Protein AF-A0A6G3WXW0-F1 (afdb_monomer_lite)

Structure (mmCIF, N/CA/C/O backbone):
data_AF-A0A6G3WXW0-F1
#
_entry.id   AF-A0A6G3WXW0-F1
#
loop_
_atom_site.group_PDB
_atom_site.id
_atom_site.type_symbol
_atom_site.label_atom_id
_atom_site.label_alt_id
_atom_site.label_comp_id
_atom_site.label_asym_id
_atom_site.label_entity_id
_atom_site.label_seq_id
_atom_site.pdbx_PDB_ins_code
_atom_site.Cartn_x
_atom_site.Cartn_y
_atom_site.Cartn_z
_atom_site.occupancy
_atom_site.B_iso_or_equiv
_atom_site.auth_seq_id
_atom_site.auth_comp_id
_atom_site.auth_asym_id
_atom_site.auth_atom_id
_atom_site.pdbx_PDB_model_num
ATOM 1 N N . VAL A 1 1 ? 4.037 2.033 4.681 1.00 81.56 1 VAL A N 1
ATOM 2 C CA . VAL A 1 1 ? 4.685 2.473 3.419 1.00 81.56 1 VAL A CA 1
ATOM 3 C C . VAL A 1 1 ? 4.973 1.236 2.579 1.00 81.56 1 VAL A C 1
ATOM 5 O O . VAL A 1 1 ? 5.521 0.289 3.127 1.00 81.56 1 VAL A O 1
ATOM 8 N N . CYS A 1 2 ? 4.573 1.211 1.306 1.00 84.75 2 CYS A N 1
ATOM 9 C CA . CYS A 1 2 ? 4.888 0.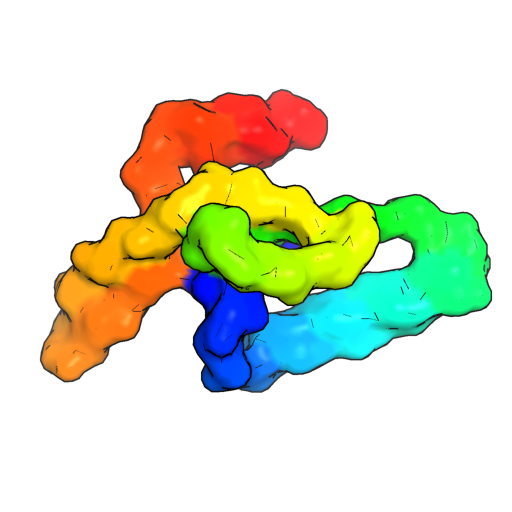143 0.352 1.00 84.75 2 CYS A CA 1
ATOM 10 C C . CYS A 1 2 ? 5.942 0.658 -0.646 1.00 84.75 2 CYS A C 1
ATOM 12 O O . CYS A 1 2 ? 5.729 1.717 -1.235 1.00 84.75 2 CYS A O 1
ATOM 14 N N . PRO A 1 3 ? 7.071 -0.044 -0.843 1.00 79.44 3 PRO A N 1
ATOM 15 C CA . PRO A 1 3 ? 8.125 0.418 -1.747 1.00 79.44 3 PRO A CA 1
ATOM 16 C C . PRO A 1 3 ? 7.847 0.094 -3.223 1.00 79.44 3 PRO A C 1
ATOM 18 O O . PRO A 1 3 ? 8.532 0.623 -4.093 1.00 79.44 3 PRO A O 1
ATOM 21 N N . TYR A 1 4 ? 6.868 -0.765 -3.509 1.00 82.25 4 TYR A N 1
ATOM 22 C CA . TYR A 1 4 ? 6.562 -1.244 -4.853 1.00 82.25 4 TYR A CA 1
ATOM 23 C C . TYR A 1 4 ? 5.296 -0.599 -5.402 1.00 82.25 4 TYR A C 1
ATOM 25 O O . TYR A 1 4 ? 4.398 -0.230 -4.646 1.00 82.25 4 TYR A O 1
ATOM 33 N N . SER A 1 5 ? 5.226 -0.518 -6.730 1.00 83.50 5 SER A N 1
ATOM 34 C CA . SER A 1 5 ? 4.031 -0.072 -7.446 1.00 83.50 5 SER A CA 1
ATOM 35 C C . SER A 1 5 ? 2.789 -0.845 -6.996 1.00 83.50 5 SER A C 1
ATOM 37 O O . SER A 1 5 ? 2.801 -2.081 -6.972 1.00 83.50 5 SER A O 1
ATOM 39 N N . TRP A 1 6 ? 1.732 -0.118 -6.638 1.00 88.19 6 TRP A N 1
ATOM 40 C CA . TRP A 1 6 ? 0.464 -0.682 -6.169 1.00 88.19 6 TRP A CA 1
ATOM 41 C C . TRP A 1 6 ? -0.335 -1.365 -7.290 1.00 88.19 6 TRP A C 1
ATOM 43 O O . TRP A 1 6 ? -1.116 -2.279 -7.033 1.00 88.19 6 TRP A O 1
ATOM 53 N N . ASP A 1 7 ? -0.114 -0.927 -8.528 1.00 84.00 7 ASP A N 1
ATOM 54 C CA . ASP A 1 7 ? -0.693 -1.433 -9.778 1.00 84.00 7 ASP A CA 1
ATOM 55 C C . ASP A 1 7 ? -0.091 -2.771 -10.238 1.00 84.00 7 ASP A C 1
ATOM 57 O O . ASP A 1 7 ? -0.708 -3.491 -11.022 1.00 84.00 7 ASP A O 1
ATOM 61 N N . VAL A 1 8 ? 1.083 -3.149 -9.722 1.00 82.81 8 VAL A N 1
ATOM 62 C CA . VAL A 1 8 ? 1.746 -4.409 -10.080 1.00 82.81 8 VAL A CA 1
ATOM 63 C C . VAL A 1 8 ? 1.427 -5.479 -9.028 1.00 82.81 8 VAL A C 1
ATOM 65 O O . VAL A 1 8 ? 1.727 -5.277 -7.848 1.00 82.81 8 VAL A O 1
ATOM 68 N N . PRO A 1 9 ? 0.859 -6.639 -9.414 1.00 82.69 9 PRO A N 1
ATOM 69 C CA . PRO A 1 9 ? 0.575 -7.714 -8.471 1.00 82.69 9 PRO A CA 1
ATOM 70 C C . PRO A 1 9 ? 1.871 -8.301 -7.897 1.00 82.69 9 PRO A C 1
ATOM 72 O O . PRO A 1 9 ? 2.806 -8.629 -8.628 1.00 82.69 9 PRO A O 1
ATOM 75 N N . GLY A 1 10 ? 1.911 -8.466 -6.574 1.00 88.56 10 GLY A N 1
ATOM 76 C CA . GLY A 1 10 ? 3.060 -9.013 -5.861 1.00 88.56 10 GLY A CA 1
ATOM 77 C C . GLY A 1 10 ? 2.752 -9.301 -4.392 1.00 88.56 10 GLY A C 1
ATOM 78 O O . GLY A 1 10 ? 1.808 -8.761 -3.812 1.00 88.56 10 GLY A O 1
ATOM 79 N N . GLY A 1 11 ? 3.546 -10.185 -3.782 1.00 91.62 11 GLY A N 1
ATOM 80 C CA . GLY A 1 11 ? 3.289 -10.676 -2.422 1.00 91.62 11 GLY A CA 1
ATOM 81 C C . GLY A 1 11 ? 3.311 -9.581 -1.352 1.00 91.62 11 GLY A C 1
ATOM 82 O O . GLY A 1 11 ? 2.504 -9.607 -0.428 1.00 91.62 11 GLY A O 1
ATOM 83 N N . VAL A 1 12 ? 4.184 -8.578 -1.496 1.00 90.62 12 VAL A N 1
ATOM 84 C CA . VAL A 1 12 ? 4.282 -7.465 -0.537 1.00 90.62 12 VAL A CA 1
ATOM 85 C C . VAL A 1 12 ? 3.052 -6.561 -0.613 1.00 90.62 12 VAL A C 1
ATOM 87 O O . VAL A 1 12 ? 2.530 -6.149 0.421 1.00 90.62 12 VAL A O 1
ATOM 90 N N . GLN A 1 13 ? 2.551 -6.284 -1.819 1.00 88.50 13 GLN A N 1
ATOM 91 C CA . GLN A 1 13 ? 1.336 -5.499 -2.026 1.00 88.50 13 GLN A CA 1
ATOM 92 C C . GLN A 1 13 ? 0.118 -6.204 -1.421 1.00 88.50 13 GLN A C 1
ATOM 94 O O . GLN A 1 13 ? -0.669 -5.560 -0.727 1.00 88.50 13 GLN A O 1
ATOM 99 N N . PHE A 1 14 ? -0.014 -7.519 -1.635 1.00 93.25 14 PHE A N 1
ATOM 100 C CA . PHE A 1 14 ? -1.098 -8.308 -1.043 1.00 93.25 14 PHE A CA 1
ATOM 101 C C . PHE A 1 14 ? -1.027 -8.320 0.481 1.00 93.25 14 PHE A C 1
ATOM 103 O O . PHE A 1 14 ? -2.012 -8.003 1.136 1.00 93.25 14 PHE A O 1
ATOM 110 N N . HIS A 1 15 ? 0.153 -8.557 1.055 1.00 95.38 15 HIS A N 1
ATOM 111 C CA . HIS A 1 15 ? 0.311 -8.558 2.506 1.00 95.38 15 HIS A CA 1
ATOM 112 C C . HIS A 1 15 ? -0.061 -7.208 3.144 1.00 95.38 15 HIS A C 1
ATOM 114 O O . HIS A 1 15 ? -0.783 -7.162 4.139 1.00 95.38 15 HIS A O 1
ATOM 120 N N . ILE A 1 16 ? 0.394 -6.096 2.556 1.00 95.19 16 ILE A N 1
ATOM 121 C CA . ILE A 1 16 ? 0.065 -4.749 3.046 1.00 95.19 16 ILE A CA 1
ATOM 122 C C . ILE A 1 16 ? -1.433 -4.462 2.904 1.00 95.19 16 ILE A C 1
ATOM 124 O O . ILE A 1 16 ? -2.013 -3.843 3.795 1.00 95.19 16 ILE A O 1
ATOM 128 N N . ARG A 1 17 ? -2.064 -4.904 1.809 1.00 94.19 17 ARG A N 1
ATOM 129 C CA . ARG A 1 17 ? -3.510 -4.773 1.596 1.00 94.19 17 ARG A CA 1
ATOM 130 C C . ARG A 1 17 ? -4.292 -5.506 2.679 1.00 94.19 17 ARG A C 1
ATOM 132 O O . ARG A 1 17 ? -5.104 -4.873 3.347 1.00 94.19 17 ARG A O 1
ATOM 139 N N . ASP A 1 18 ? -4.004 -6.786 2.883 1.00 96.62 18 ASP A N 1
ATOM 140 C CA . ASP A 1 18 ? -4.727 -7.627 3.837 1.00 96.62 18 ASP A CA 1
ATOM 141 C C . ASP A 1 18 ? -4.589 -7.087 5.264 1.00 96.62 18 ASP A C 1
ATOM 143 O O . ASP A 1 18 ? -5.568 -7.013 6.011 1.00 96.62 18 ASP A O 1
ATOM 147 N N . LEU A 1 19 ? -3.383 -6.635 5.625 1.00 97.56 19 LEU A N 1
ATOM 148 C CA . LEU A 1 19 ? -3.124 -6.003 6.914 1.00 97.56 19 LEU A CA 1
ATOM 149 C C . LEU A 1 19 ? -3.888 -4.681 7.070 1.00 97.56 19 LEU A C 1
ATOM 151 O O . LEU A 1 19 ? -4.513 -4.457 8.106 1.00 97.56 19 LEU A O 1
ATOM 155 N N . ALA A 1 20 ? -3.867 -3.813 6.054 1.00 97.19 20 ALA A N 1
ATOM 156 C CA . ALA A 1 20 ? -4.582 -2.540 6.091 1.00 97.19 20 ALA A CA 1
ATOM 157 C C . ALA A 1 20 ? -6.093 -2.753 6.244 1.00 97.19 20 ALA A C 1
ATOM 159 O O . ALA A 1 20 ? -6.720 -2.139 7.104 1.00 97.19 20 ALA A O 1
ATOM 160 N N . GLU A 1 21 ? -6.676 -3.666 5.467 1.00 97.31 21 GLU A N 1
ATOM 161 C CA . GLU A 1 21 ? -8.097 -3.995 5.559 1.00 97.31 21 GLU A CA 1
ATOM 162 C C . GLU A 1 21 ? -8.467 -4.607 6.912 1.00 97.31 21 GLU A C 1
ATOM 164 O O . GLU A 1 21 ? -9.523 -4.294 7.462 1.00 97.31 21 GLU A O 1
ATOM 169 N N . HIS A 1 22 ? -7.604 -5.456 7.476 1.00 98.12 22 HIS A N 1
ATOM 170 C CA . HIS A 1 22 ? -7.815 -6.012 8.808 1.00 98.12 22 HIS A CA 1
ATOM 171 C C . HIS A 1 22 ? -7.845 -4.915 9.879 1.00 98.12 22 HIS A C 1
ATOM 173 O O . HIS A 1 22 ? -8.784 -4.862 10.670 1.00 98.12 22 HIS A O 1
ATOM 179 N N . LEU A 1 23 ? -6.874 -4.000 9.867 1.00 97.94 23 LEU A N 1
ATOM 180 C CA . LEU A 1 23 ? -6.819 -2.878 10.806 1.00 97.94 23 LEU A CA 1
ATOM 181 C C . LEU A 1 23 ? -8.016 -1.927 10.644 1.00 97.94 23 LEU A C 1
ATOM 183 O O . LEU A 1 23 ? -8.591 -1.495 11.641 1.00 97.94 23 LEU A O 1
ATOM 187 N N . ILE A 1 24 ? -8.451 -1.663 9.409 1.00 97.81 24 ILE A N 1
ATOM 188 C CA . ILE A 1 24 ? -9.655 -0.862 9.139 1.00 97.81 24 ILE A CA 1
ATOM 189 C C . ILE A 1 24 ? -10.905 -1.537 9.715 1.00 97.81 24 ILE A C 1
ATOM 191 O O . ILE A 1 24 ? -11.734 -0.866 10.326 1.00 97.81 24 ILE A O 1
ATOM 195 N N . ARG A 1 25 ? -11.042 -2.864 9.575 1.00 97.88 25 ARG A N 1
ATOM 196 C CA . ARG A 1 25 ? -12.158 -3.616 10.180 1.00 97.88 25 ARG A CA 1
ATOM 197 C C . ARG A 1 25 ? -12.164 -3.551 11.707 1.00 97.88 25 ARG A C 1
ATOM 199 O O . ARG A 1 25 ? -13.233 -3.619 12.301 1.00 97.88 25 ARG A O 1
ATOM 206 N N . LEU A 1 26 ? -10.999 -3.391 12.329 1.00 98.12 26 LEU A N 1
ATOM 207 C CA . LEU A 1 26 ? -10.862 -3.174 13.772 1.00 98.12 26 LEU A CA 1
ATOM 208 C C . LEU A 1 26 ? -11.147 -1.723 14.206 1.00 98.12 26 LEU A C 1
ATOM 210 O O . LEU A 1 26 ? -11.084 -1.419 15.393 1.00 98.12 26 LEU A O 1
ATOM 214 N N . GLY A 1 27 ? -11.483 -0.831 13.269 1.00 98.06 27 GLY A N 1
ATOM 215 C CA . GLY A 1 27 ? -11.811 0.569 13.544 1.00 98.06 27 GLY A CA 1
ATOM 216 C C . GLY A 1 27 ? -10.617 1.523 13.490 1.00 98.06 27 GLY A C 1
ATOM 217 O O . GLY A 1 27 ? -10.764 2.689 13.853 1.00 98.06 27 GLY A O 1
ATOM 218 N N . HIS A 1 28 ? -9.445 1.069 13.034 1.00 98.06 28 HIS A N 1
ATOM 219 C CA . HIS A 1 28 ? -8.281 1.937 12.875 1.00 98.06 28 HIS A CA 1
ATOM 220 C C . HIS A 1 28 ? -8.332 2.726 11.563 1.00 98.06 28 HIS A C 1
ATOM 222 O O . HIS A 1 28 ? -8.712 2.212 10.509 1.00 98.06 28 HIS A O 1
ATOM 228 N N . GLU A 1 29 ? -7.871 3.973 11.611 1.00 95.81 29 GLU A N 1
ATOM 229 C CA . GLU A 1 29 ? -7.561 4.738 10.408 1.00 95.81 29 GLU A CA 1
ATOM 230 C C . GLU A 1 29 ? -6.196 4.297 9.867 1.00 95.81 29 GLU A C 1
ATOM 232 O O . GLU A 1 29 ? -5.202 4.270 10.593 1.00 95.81 29 GLU A O 1
ATOM 237 N N . VAL A 1 30 ? -6.144 3.930 8.586 1.00 96.50 30 VAL A N 1
ATOM 238 C CA . VAL A 1 30 ? -4.925 3.445 7.933 1.00 96.50 30 VAL A CA 1
ATOM 239 C C . VAL A 1 30 ? -4.640 4.290 6.701 1.00 96.50 30 VAL A C 1
ATOM 241 O O . VAL A 1 30 ? -5.544 4.593 5.924 1.00 96.50 30 VAL A O 1
ATOM 244 N N . SER A 1 31 ? -3.365 4.628 6.507 1.00 92.38 31 SER A N 1
ATOM 245 C CA . SER A 1 31 ? -2.857 5.296 5.311 1.00 92.38 31 SER A CA 1
ATOM 246 C C . SER A 1 31 ? -1.614 4.573 4.794 1.00 92.38 31 SER A C 1
ATOM 248 O O . SER A 1 31 ? -0.637 4.362 5.517 1.00 92.38 31 SER A O 1
ATOM 250 N N . VAL A 1 32 ? -1.651 4.163 3.530 1.00 93.62 32 VAL A N 1
ATOM 251 C CA . VAL A 1 32 ? -0.588 3.425 2.853 1.00 93.62 32 VAL A CA 1
ATOM 252 C C . VAL A 1 32 ? -0.003 4.302 1.759 1.00 93.62 32 VAL A C 1
ATOM 254 O O . VAL A 1 32 ? -0.589 4.460 0.696 1.00 93.62 32 VAL A O 1
ATOM 257 N N . LEU A 1 33 ? 1.187 4.845 2.001 1.00 87.56 33 LEU A N 1
ATOM 258 C CA . LEU A 1 33 ? 1.966 5.513 0.962 1.00 87.56 33 LEU A CA 1
ATOM 259 C C . LEU A 1 33 ? 2.598 4.469 0.031 1.00 87.56 33 LEU A C 1
ATOM 261 O O . LEU A 1 33 ? 3.369 3.633 0.515 1.00 87.56 33 LEU A O 1
ATOM 265 N N . ALA A 1 34 ? 2.289 4.524 -1.266 1.00 87.19 34 ALA A N 1
ATOM 266 C CA . ALA A 1 34 ? 2.821 3.614 -2.283 1.00 87.19 34 ALA A CA 1
ATOM 267 C C . ALA A 1 34 ? 2.993 4.322 -3.642 1.00 87.19 34 ALA A C 1
ATOM 269 O O . ALA A 1 34 ? 2.194 5.205 -3.965 1.00 87.19 34 ALA A O 1
ATOM 270 N N . PRO A 1 35 ? 3.999 3.963 -4.460 1.00 86.56 35 PRO A N 1
ATOM 271 C CA . PRO A 1 35 ? 4.015 4.334 -5.872 1.00 86.56 35 PRO A CA 1
ATOM 272 C C . PRO A 1 35 ? 2.790 3.760 -6.599 1.00 86.56 35 PRO A C 1
ATOM 274 O O . PRO A 1 35 ? 2.382 2.632 -6.329 1.00 86.56 35 PRO A O 1
ATOM 277 N N . ALA A 1 36 ? 2.214 4.527 -7.518 1.00 84.69 36 ALA A N 1
ATOM 278 C CA . ALA A 1 36 ? 1.135 4.088 -8.399 1.00 84.69 36 ALA A CA 1
ATOM 279 C C . ALA A 1 36 ? 1.129 4.960 -9.660 1.00 84.69 36 ALA A C 1
ATOM 281 O O . ALA A 1 36 ? 1.548 6.120 -9.600 1.00 84.69 36 ALA A O 1
ATOM 282 N N . ASP A 1 37 ? 0.653 4.419 -10.780 1.00 82.06 37 ASP A N 1
ATOM 283 C CA . ASP A 1 37 ? 0.391 5.217 -11.982 1.00 82.06 37 ASP A CA 1
ATOM 284 C C . ASP A 1 37 ? -0.833 6.127 -11.771 1.00 82.06 37 ASP A C 1
ATOM 286 O O . ASP A 1 37 ? -1.785 5.734 -11.094 1.00 82.06 37 ASP A O 1
ATOM 290 N N . ASP A 1 38 ? -0.819 7.329 -12.362 1.00 70.62 38 ASP A N 1
ATOM 291 C CA . ASP A 1 38 ? -1.814 8.394 -12.114 1.00 70.62 38 ASP A CA 1
ATOM 292 C C . ASP A 1 38 ? -3.257 7.994 -12.480 1.00 70.62 38 ASP A C 1
ATOM 294 O O . ASP A 1 38 ? -4.212 8.499 -11.894 1.00 70.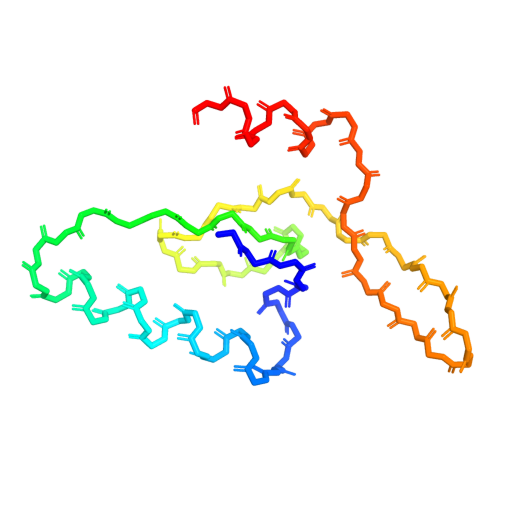62 38 ASP A O 1
ATOM 298 N N . GLU A 1 39 ? -3.414 7.051 -13.410 1.00 77.25 39 GLU A N 1
ATOM 299 C CA . GLU A 1 39 ? -4.708 6.526 -13.870 1.00 77.25 39 GLU A CA 1
ATOM 300 C C . GLU A 1 39 ? -5.191 5.319 -13.039 1.00 77.25 39 GLU A C 1
ATOM 302 O O . GLU A 1 39 ? -6.276 4.787 -13.273 1.00 77.25 39 GLU A O 1
ATOM 307 N N . THR A 1 40 ? -4.394 4.847 -12.073 1.00 79.88 40 THR A N 1
ATOM 308 C CA . THR A 1 40 ? -4.731 3.644 -11.303 1.00 79.88 40 THR A CA 1
ATOM 309 C C . THR A 1 40 ? -5.812 3.964 -10.270 1.00 79.88 40 THR A C 1
ATOM 311 O O . THR A 1 40 ? -5.580 4.794 -9.388 1.00 79.88 40 THR A O 1
ATOM 314 N N . PRO A 1 41 ? -6.972 3.279 -10.283 1.00 85.56 41 PRO A N 1
ATOM 315 C CA . PRO A 1 41 ? -7.941 3.406 -9.206 1.00 85.56 41 PRO A CA 1
ATOM 316 C C . PRO A 1 41 ? -7.345 2.829 -7.917 1.00 85.56 41 PRO A C 1
ATOM 318 O O . PRO A 1 41 ? -7.067 1.632 -7.812 1.00 85.56 41 PRO A O 1
ATOM 321 N N . LEU A 1 42 ? -7.140 3.695 -6.926 1.00 89.06 42 LEU A N 1
ATOM 322 C CA . LEU A 1 42 ? -6.565 3.324 -5.639 1.00 89.06 42 LEU A CA 1
ATOM 323 C C . LEU A 1 42 ? -7.652 3.179 -4.566 1.00 89.06 42 LEU A C 1
ATOM 325 O O . LEU A 1 42 ? -8.591 3.978 -4.523 1.00 89.06 42 LEU A O 1
ATOM 329 N N . PRO A 1 43 ? -7.529 2.194 -3.656 1.00 92.12 43 PRO A N 1
ATOM 330 C CA . PRO A 1 43 ? -8.358 2.153 -2.460 1.00 92.12 43 PRO A CA 1
ATOM 331 C C . PRO A 1 43 ? -8.212 3.445 -1.651 1.00 92.12 43 PRO A C 1
ATOM 333 O O . PRO A 1 43 ? -7.128 4.017 -1.578 1.00 92.12 43 PRO A O 1
ATOM 336 N N . ARG A 1 44 ? -9.278 3.866 -0.960 1.00 91.94 44 ARG A N 1
ATOM 337 C CA . ARG A 1 44 ? -9.324 5.131 -0.193 1.00 91.94 44 ARG A CA 1
ATOM 338 C C . ARG A 1 44 ? -8.208 5.317 0.845 1.00 91.94 44 ARG A C 1
ATOM 340 O O . ARG A 1 44 ? -7.925 6.440 1.238 1.00 91.94 44 ARG A O 1
ATOM 347 N N . TYR A 1 45 ? -7.629 4.219 1.327 1.00 91.88 45 TYR A N 1
ATOM 348 C CA . TYR A 1 45 ? -6.555 4.216 2.322 1.00 91.88 45 TYR A CA 1
ATOM 349 C C . TYR A 1 45 ? -5.159 4.222 1.685 1.00 91.88 45 TYR A C 1
ATOM 351 O O . TYR A 1 45 ? -4.167 4.162 2.403 1.00 91.88 45 TYR A O 1
ATOM 359 N N . VAL A 1 46 ? -5.051 4.261 0.356 1.00 92.38 46 VAL A N 1
ATOM 360 C CA . VAL A 1 46 ? -3.777 4.295 -0.364 1.00 92.38 46 VAL A CA 1
ATOM 361 C C . VAL A 1 46 ? -3.531 5.706 -0.873 1.00 92.38 46 VAL A C 1
ATOM 363 O O . VAL A 1 46 ? -4.333 6.282 -1.604 1.00 92.38 46 VAL A O 1
ATOM 366 N N . VAL A 1 47 ? -2.386 6.260 -0.494 1.00 88.50 47 VAL A N 1
ATOM 367 C CA . VAL A 1 47 ?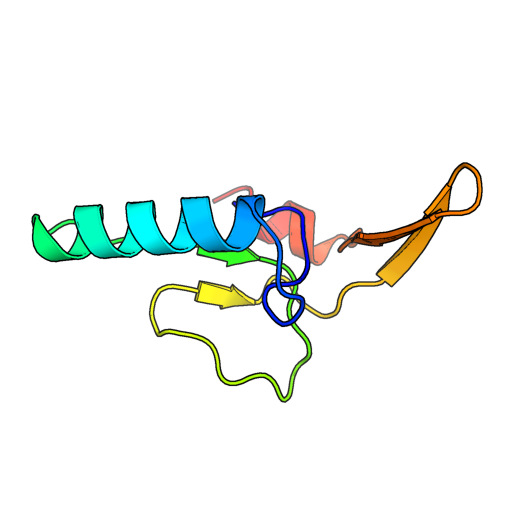 -1.913 7.567 -0.937 1.00 88.50 47 VAL A CA 1
ATOM 368 C C . VAL A 1 47 ? -0.840 7.341 -1.989 1.00 88.50 47 VAL A C 1
ATOM 370 O O . VAL A 1 47 ? 0.203 6.749 -1.700 1.00 88.50 47 VAL A O 1
ATOM 373 N N . SER A 1 48 ? -1.072 7.847 -3.202 1.00 83.62 48 SER A N 1
ATOM 374 C CA . SER A 1 48 ? -0.047 7.811 -4.243 1.00 83.62 48 SER A CA 1
ATOM 375 C C . SER A 1 48 ? 1.157 8.658 -3.825 1.00 83.62 48 SER A C 1
ATOM 377 O O . SER A 1 48 ? 1.048 9.858 -3.546 1.00 83.62 48 SER A O 1
ATOM 379 N N . ALA A 1 49 ? 2.332 8.033 -3.801 1.00 76.38 49 ALA A N 1
ATOM 380 C CA . ALA A 1 49 ? 3.611 8.718 -3.658 1.00 76.38 49 ALA A CA 1
ATOM 381 C C . ALA A 1 49 ? 4.026 9.449 -4.951 1.00 76.38 49 ALA A C 1
ATOM 383 O O . ALA A 1 49 ? 4.984 10.220 -4.927 1.00 76.38 49 ALA A O 1
ATOM 384 N N . GLY A 1 50 ? 3.305 9.239 -6.058 1.00 69.38 50 GLY A N 1
ATOM 385 C CA . GLY A 1 50 ? 3.666 9.657 -7.413 1.00 69.38 50 GLY A CA 1
ATOM 386 C C . GLY A 1 50 ? 4.173 8.487 -8.263 1.00 69.38 50 GLY A C 1
ATOM 387 O O . GLY A 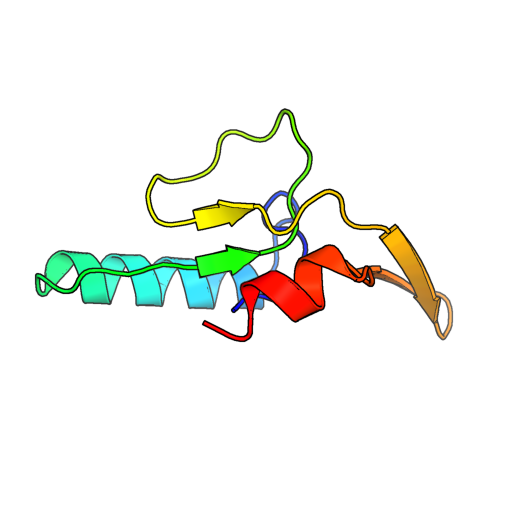1 50 ? 4.397 7.383 -7.746 1.00 69.38 50 GLY A O 1
ATOM 388 N N . ARG A 1 51 ? 4.367 8.751 -9.561 1.00 64.06 51 ARG A N 1
ATOM 389 C CA . ARG A 1 51 ? 4.756 7.747 -10.562 1.00 64.06 51 ARG A CA 1
ATOM 390 C C . ARG A 1 51 ? 6.057 7.036 -10.188 1.00 64.06 51 ARG A C 1
ATOM 392 O O . ARG A 1 51 ? 7.028 7.663 -9.761 1.00 64.06 51 ARG A O 1
ATOM 399 N N . ALA A 1 52 ? 6.090 5.721 -10.375 1.00 63.91 52 ALA A N 1
ATOM 400 C CA . ALA A 1 52 ? 7.293 4.935 -10.149 1.00 63.91 52 ALA A CA 1
ATOM 401 C C . ALA A 1 52 ? 8.294 5.125 -11.306 1.00 63.91 52 AL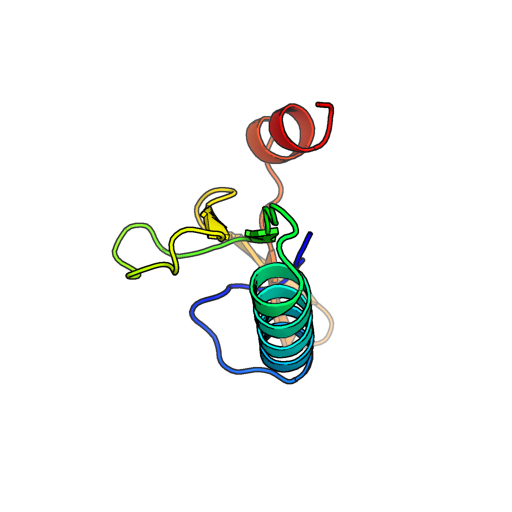A A C 1
ATOM 403 O O . ALA A 1 52 ? 7.942 5.013 -12.481 1.00 63.91 52 ALA A O 1
ATOM 404 N N . VAL A 1 53 ? 9.557 5.396 -10.979 1.00 58.38 53 VAL A N 1
ATOM 405 C CA . VAL A 1 53 ? 10.669 5.467 -11.933 1.00 58.38 53 VAL A CA 1
ATOM 406 C C . VAL A 1 53 ? 11.308 4.073 -12.037 1.00 58.38 53 VAL A C 1
ATOM 408 O O . VAL A 1 53 ? 11.612 3.460 -11.009 1.00 58.38 53 VAL A O 1
ATOM 411 N N . PRO A 1 54 ? 11.501 3.519 -13.247 1.00 56.47 54 PRO A N 1
ATOM 412 C CA . PRO A 1 54 ? 12.178 2.239 -13.410 1.00 56.47 54 PRO A CA 1
ATOM 413 C C . PRO A 1 54 ? 13.674 2.375 -13.087 1.00 56.47 54 PRO A C 1
ATOM 415 O O . PRO A 1 54 ? 14.381 3.171 -13.701 1.00 56.47 54 PRO A O 1
ATOM 418 N N . VAL A 1 55 ? 14.155 1.569 -12.144 1.00 58.47 55 VAL A N 1
ATOM 419 C CA . VAL A 1 55 ? 15.561 1.456 -11.741 1.00 58.47 55 VAL A CA 1
ATOM 420 C C . VAL A 1 55 ? 16.051 0.044 -12.094 1.00 58.47 55 VAL A C 1
ATOM 422 O O . VAL A 1 55 ? 15.615 -0.926 -11.467 1.00 58.47 55 VAL A O 1
ATOM 425 N N . PRO A 1 56 ? 16.917 -0.114 -13.112 1.00 54.72 56 PRO A N 1
ATOM 426 C CA . PRO A 1 56 ? 17.480 -1.414 -13.465 1.00 54.72 56 PRO A CA 1
ATOM 427 C C . PRO A 1 56 ? 18.569 -1.848 -12.467 1.00 54.72 56 PRO A C 1
ATOM 429 O O . PRO A 1 56 ? 19.444 -1.058 -12.118 1.00 54.72 56 PRO A O 1
ATOM 432 N N . TYR A 1 57 ? 18.545 -3.113 -12.031 1.00 46.88 57 TYR A N 1
ATOM 433 C CA . TYR A 1 57 ? 19.573 -3.722 -11.175 1.00 46.88 57 TYR A CA 1
ATOM 434 C C . TYR A 1 57 ? 19.667 -5.242 -11.407 1.00 46.88 57 TYR A C 1
ATOM 436 O O . TYR A 1 57 ? 18.657 -5.947 -11.348 1.00 46.88 57 TYR A O 1
ATOM 444 N N . ASN A 1 58 ? 20.876 -5.756 -11.674 1.00 48.41 58 ASN A N 1
ATOM 445 C CA . ASN A 1 58 ? 21.171 -7.188 -11.878 1.00 48.41 58 ASN A CA 1
ATOM 446 C C . ASN A 1 58 ? 20.243 -7.911 -12.879 1.00 48.41 58 ASN A C 1
ATOM 448 O O . ASN A 1 58 ? 19.815 -9.036 -12.643 1.00 48.41 58 ASN A O 1
ATOM 452 N N . GLY A 1 59 ? 19.893 -7.254 -13.989 1.00 60.12 59 GLY A N 1
ATOM 453 C CA . GLY A 1 59 ? 19.004 -7.826 -15.012 1.00 60.12 59 GLY A CA 1
ATOM 454 C C . GLY A 1 59 ? 17.508 -7.791 -14.668 1.00 60.12 59 GLY A C 1
ATOM 455 O O . GLY A 1 59 ? 16.695 -8.229 -15.474 1.00 60.12 59 GLY A O 1
ATOM 456 N N . SER A 1 60 ? 17.130 -7.232 -13.514 1.00 42.25 60 SER A N 1
ATOM 457 C CA . SER A 1 60 ? 15.740 -6.960 -13.126 1.00 42.25 60 SER A CA 1
ATOM 458 C C . SER A 1 60 ? 15.439 -5.456 -13.160 1.00 42.25 60 SER A C 1
ATOM 460 O O . SER A 1 60 ? 16.350 -4.633 -13.051 1.00 42.25 60 SER A O 1
ATOM 462 N N . VAL A 1 61 ? 14.168 -5.076 -13.317 1.00 55.62 61 VAL A N 1
ATOM 463 C CA . VAL A 1 61 ? 13.722 -3.673 -13.275 1.00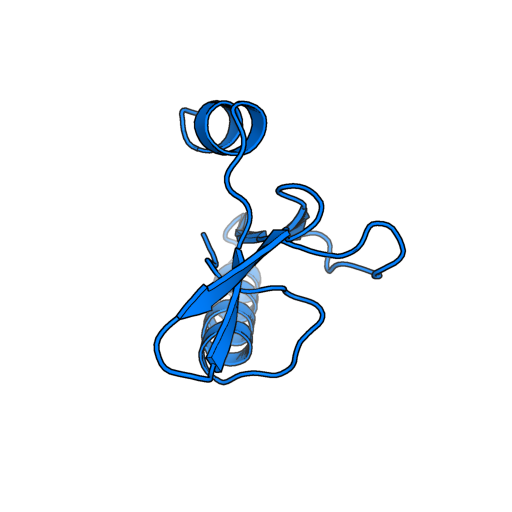 55.62 61 VAL A CA 1
ATOM 464 C C . VAL A 1 61 ? 12.811 -3.483 -12.070 1.00 55.62 61 VAL A C 1
ATOM 466 O O . VAL A 1 61 ? 11.701 -4.010 -12.040 1.00 55.62 61 VAL A O 1
ATOM 469 N N . ALA A 1 62 ? 13.266 -2.708 -11.087 1.00 57.38 62 ALA A N 1
ATOM 470 C CA . ALA A 1 62 ? 12.445 -2.302 -9.953 1.00 57.38 62 ALA A CA 1
ATOM 471 C C . ALA A 1 62 ? 11.758 -0.968 -10.271 1.00 57.38 62 ALA A C 1
ATOM 473 O O . ALA A 1 62 ? 12.415 -0.011 -10.672 1.00 57.38 62 ALA A O 1
ATOM 474 N N . ARG A 1 63 ? 10.438 -0.872 -10.094 1.00 59.34 63 ARG A N 1
ATOM 475 C CA . ARG A 1 63 ? 9.707 0.398 -10.221 1.00 59.34 63 ARG A CA 1
ATOM 476 C C . ARG A 1 63 ? 9.621 1.062 -8.850 1.00 59.34 63 ARG A C 1
ATOM 478 O O . ARG A 1 63 ? 8.844 0.628 -8.005 1.00 59.34 63 ARG A O 1
ATOM 485 N N . LEU A 1 64 ? 10.454 2.080 -8.636 1.00 62.19 64 LEU A N 1
ATOM 486 C CA . LEU A 1 64 ? 10.648 2.753 -7.351 1.00 62.19 64 LEU A CA 1
ATOM 487 C C . LEU A 1 64 ? 10.419 4.254 -7.506 1.00 62.19 64 LEU A C 1
ATOM 489 O O . LEU A 1 64 ? 10.726 4.834 -8.541 1.00 62.19 64 LEU A O 1
ATOM 493 N N . ASN A 1 65 ? 9.916 4.917 -6.472 1.00 54.66 65 ASN A N 1
ATOM 494 C CA . ASN A 1 65 ? 9.753 6.367 -6.497 1.00 54.66 65 ASN A CA 1
ATOM 495 C C . ASN A 1 65 ? 10.894 7.048 -5.716 1.00 54.66 65 ASN A C 1
ATOM 497 O O . ASN A 1 65 ? 10.836 7.160 -4.492 1.00 54.66 65 ASN A O 1
ATOM 501 N N . PHE A 1 66 ? 11.932 7.499 -6.431 1.00 56.38 66 PHE A N 1
ATOM 502 C CA . PHE A 1 66 ? 12.992 8.361 -5.897 1.00 56.38 66 PHE A CA 1
ATOM 503 C C . PHE A 1 66 ? 12.760 9.803 -6.356 1.00 56.38 66 PHE A C 1
ATOM 505 O O . PHE A 1 66 ? 13.082 10.170 -7.483 1.00 56.38 66 PHE A O 1
ATOM 512 N N . GLY A 1 67 ? 12.214 10.635 -5.472 1.00 53.75 67 GLY A N 1
ATOM 513 C CA . GLY A 1 67 ? 12.039 12.063 -5.723 1.00 53.75 67 GLY A CA 1
ATOM 514 C C . GLY A 1 67 ? 11.944 12.859 -4.426 1.00 53.75 67 GLY A C 1
ATOM 515 O O . GLY A 1 67 ? 11.507 12.335 -3.400 1.00 53.75 67 GLY A O 1
ATOM 516 N N . PHE A 1 68 ? 12.323 14.142 -4.470 1.00 50.75 68 PHE A N 1
ATOM 517 C CA . PHE A 1 68 ? 12.221 15.079 -3.337 1.00 50.75 68 PHE A CA 1
ATOM 518 C C . PHE A 1 68 ? 10.819 15.085 -2.694 1.00 50.75 68 PHE A C 1
ATOM 520 O O . PHE A 1 68 ? 10.686 15.232 -1.479 1.00 50.75 68 PHE A O 1
ATOM 527 N N . LEU A 1 69 ? 9.776 14.854 -3.498 1.00 55.91 69 LEU A N 1
ATOM 528 C CA . LEU A 1 69 ? 8.380 14.764 -3.062 1.00 55.91 69 LEU A CA 1
ATOM 529 C C . LEU A 1 69 ? 8.096 13.526 -2.189 1.00 55.91 69 LEU A C 1
ATOM 531 O O . LEU A 1 69 ? 7.344 13.626 -1.218 1.00 55.91 69 LEU A O 1
ATOM 535 N N . SER A 1 70 ? 8.737 12.387 -2.469 1.00 56.59 70 SER A N 1
ATOM 536 C CA . SER A 1 70 ? 8.610 11.152 -1.678 1.00 56.59 70 SER A CA 1
ATOM 537 C C . SER A 1 70 ? 9.242 11.311 -0.294 1.00 56.59 70 SER A C 1
ATOM 539 O O . SER A 1 70 ? 8.647 10.918 0.708 1.00 56.59 70 SER A O 1
ATOM 541 N N . ALA A 1 71 ? 10.398 11.981 -0.212 1.00 57.94 71 ALA A N 1
ATOM 542 C CA . ALA A 1 71 ? 11.042 12.309 1.061 1.00 57.94 71 ALA A CA 1
ATOM 543 C C . ALA A 1 71 ? 10.219 13.309 1.897 1.00 57.94 71 ALA A C 1
ATOM 545 O O . ALA A 1 71 ? 10.138 13.177 3.118 1.00 57.94 71 ALA A O 1
ATOM 546 N N . ALA A 1 72 ? 9.568 14.283 1.252 1.00 59.16 72 ALA A N 1
ATOM 547 C CA . ALA A 1 72 ? 8.713 15.256 1.933 1.00 59.16 72 ALA A CA 1
ATOM 548 C C . ALA A 1 72 ? 7.435 14.628 2.524 1.00 59.16 72 ALA A C 1
ATOM 550 O O . ALA A 1 72 ? 7.002 15.036 3.599 1.00 59.16 72 ALA A O 1
ATOM 551 N N . ARG A 1 73 ? 6.847 13.618 1.862 1.00 58.75 73 ARG A N 1
ATOM 552 C CA . ARG A 1 73 ? 5.621 12.937 2.325 1.00 58.75 73 ARG A CA 1
ATOM 553 C C . ARG A 1 73 ? 5.837 11.931 3.456 1.00 58.75 73 ARG A C 1
ATOM 555 O O . ARG A 1 73 ? 4.912 11.713 4.225 1.00 58.75 73 ARG A O 1
ATOM 562 N N . VAL A 1 74 ? 7.028 11.342 3.569 1.00 57.38 74 VAL A N 1
ATOM 563 C CA . VAL A 1 74 ? 7.375 10.404 4.659 1.00 57.38 74 VAL A CA 1
ATOM 564 C C . VAL A 1 74 ? 7.759 11.136 5.953 1.00 57.38 74 VAL A C 1
ATOM 566 O O . VAL A 1 74 ? 7.739 10.545 7.024 1.00 57.38 74 VAL A O 1
ATOM 569 N N . ARG A 1 75 ? 8.081 12.434 5.882 1.00 57.62 75 ARG A N 1
ATOM 570 C CA . ARG A 1 75 ? 8.522 13.247 7.030 1.00 57.62 75 ARG A CA 1
ATOM 571 C C . ARG A 1 75 ? 7.393 13.778 7.928 1.00 57.62 75 ARG A C 1
ATOM 573 O O . ARG A 1 75 ? 7.671 14.655 8.746 1.00 57.62 75 ARG A O 1
ATOM 580 N N . ARG A 1 76 ? 6.155 13.314 7.744 1.00 43.34 76 ARG A N 1
ATOM 581 C CA . ARG A 1 76 ? 4.981 13.768 8.500 1.00 43.34 76 ARG A CA 1
ATOM 582 C C . ARG A 1 76 ? 4.565 12.757 9.555 1.00 43.34 76 ARG A C 1
ATOM 584 O O . ARG A 1 76 ? 4.543 11.556 9.214 1.00 43.34 76 ARG A O 1
#

Sequence (76 aa):
VCPYSWDVPGGVQFHIRDLAEHLIRLGHEVSVLAPADDETPLPRYVVSAGRAVPVPYNGSVARLNFGFLSAARVRR

InterPro domains:
  IPR028098 Glycosyltransferase subfamily 4-like, N-terminal domain [PF13439] (9-75)

Organism: NCBI:txid2706086

Foldseek 3Di:
DQFAELPDDDDSNVVVVVVQVVCVVVVDQAAAEYDYDPPDDDDPRYDHLYHFDWDDDPNDTTRGDDDPSSVVVVVD

Radius of gyration: 12.97 Å; chains: 1; bounding box: 33×26×29 Å

Secondary structure (DSSP, 8-state):
---S-TTS--HHHHHHHHHHHHHHHTT----EEE---TTS---TTEEE--PPEEEEETTEEEEE--SHHHHHHHT-

pLDDT: mean 77.72, std 17.2, range [42.25, 98.12]